Protein AF-A0A956ENR2-F1 (afdb_monomer)

Secondary structure (DSSP, 8-state):
--HHHHHHHHHHHHHHHHTS-EEHHHHHHHTT--HHHHHHHHHHTTTS---EETTTEE-

pLDDT: mean 90.63, std 10.43, range [60.0, 98.0]

Solvent-accessible surface area (backbone atoms only — not comparable to full-atom values): 3466 Å² total; per-residue (Å²): 134,56,74,64,58,50,52,53,50,48,50,51,52,51,55,53,39,74,75,37,77,43,30,51,63,56,51,13,64,75,68,76,46,54,53,68,55,44,51,53,46,51,62,75,42,62,91,49,95,69,43,79,49,99,85,65,35,38,64

Nearest PDB structures (foldseek):
  2g7u-assembly1_A  TM=7.323E-01  e=9.766E-02  Rhodococcus jostii RHA1
  7clf-assembly1_A  TM=6.665E-01  e=4.425E-02  Serratia marcescens
  7clu-assembly1_B  TM=6.583E-01  e=7.022E-02  Serratia marcescens
  2uwm-assembly1_A  TM=7.017E-01  e=3.903E-01  Neomoorella thermoacetica
  4qvg-assembly1_A  TM=6.331E-01  e=2.460E-01  Streptosporangium sibiricum

Mean predicted aligned error: 3.78 Å

Structure (mmCIF, N/CA/C/O backbone):
data_AF-A0A956ENR2-F1
#
_entry.id   AF-A0A956ENR2-F1
#
loop_
_atom_site.group_PDB
_atom_site.id
_atom_site.type_symbol
_atom_site.label_atom_id
_atom_site.label_alt_id
_atom_site.label_comp_id
_atom_site.label_asym_id
_atom_site.label_entity_id
_atom_site.label_seq_id
_atom_site.pdbx_PDB_ins_code
_atom_site.Cartn_x
_atom_site.Cartn_y
_atom_site.Cartn_z
_atom_site.occupancy
_atom_site.B_iso_or_equiv
_atom_site.auth_seq_id
_atom_site.auth_comp_id
_atom_site.auth_asym_id
_atom_site.auth_atom_id
_atom_site.pdbx_PDB_model_num
ATOM 1 N N . MET A 1 1 ? 6.509 -7.390 13.870 1.00 67.31 1 MET A N 1
ATOM 2 C CA . MET A 1 1 ? 6.235 -7.765 12.469 1.00 67.31 1 MET A CA 1
ATOM 3 C C . MET A 1 1 ? 7.475 -8.434 11.921 1.00 67.31 1 MET A C 1
ATOM 5 O O . MET A 1 1 ? 8.552 -7.863 12.067 1.00 67.31 1 MET A O 1
ATOM 9 N N . SER A 1 2 ? 7.353 -9.650 11.398 1.00 88.31 2 SER A N 1
ATOM 10 C CA . SER A 1 2 ? 8.506 -10.364 10.854 1.00 88.31 2 SER A CA 1
ATOM 11 C C . SER A 1 2 ? 8.910 -9.780 9.495 1.00 88.31 2 SER A C 1
ATOM 13 O O . SER A 1 2 ? 8.121 -9.101 8.830 1.00 88.31 2 SER A O 1
ATOM 15 N N . ARG A 1 3 ? 10.142 -10.055 9.049 1.00 91.12 3 ARG A N 1
ATOM 16 C CA . ARG A 1 3 ? 10.590 -9.685 7.696 1.00 91.12 3 ARG A CA 1
ATOM 17 C C . ARG A 1 3 ? 9.710 -10.321 6.611 1.00 91.12 3 ARG A C 1
ATOM 19 O O . ARG A 1 3 ? 9.465 -9.684 5.592 1.00 91.12 3 ARG A O 1
ATOM 26 N N . GLY A 1 4 ? 9.206 -11.535 6.846 1.00 95.69 4 GLY A N 1
ATOM 27 C CA . GLY A 1 4 ? 8.295 -12.228 5.930 1.00 95.69 4 GLY A CA 1
ATOM 28 C C . GLY A 1 4 ? 6.962 -11.498 5.760 1.00 95.69 4 GLY A C 1
ATOM 29 O O . GLY A 1 4 ? 6.509 -11.307 4.634 1.00 95.69 4 GLY A O 1
ATOM 30 N N . ASP A 1 5 ? 6.385 -11.001 6.857 1.00 94.81 5 ASP A N 1
ATOM 31 C CA . 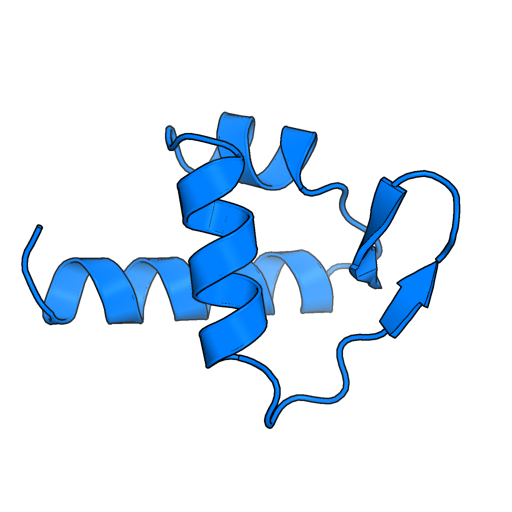ASP A 1 5 ? 5.131 -10.233 6.818 1.00 94.81 5 ASP A CA 1
ATOM 32 C C . ASP A 1 5 ? 5.298 -8.921 6.045 1.00 94.81 5 ASP A C 1
ATOM 34 O O . ASP A 1 5 ? 4.403 -8.497 5.314 1.00 94.81 5 ASP A O 1
ATOM 38 N N . GLN A 1 6 ? 6.461 -8.276 6.191 1.00 95.44 6 GLN A N 1
ATOM 39 C CA . GLN A 1 6 ? 6.789 -7.070 5.439 1.00 95.44 6 GLN A CA 1
ATOM 40 C C . GLN A 1 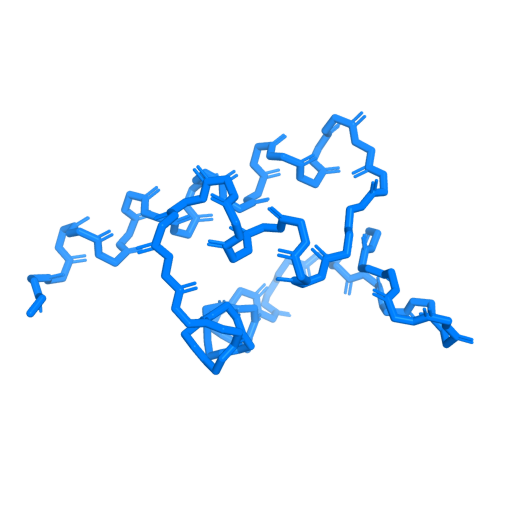6 ? 6.873 -7.352 3.936 1.00 95.44 6 GLN A C 1
ATOM 42 O O . GLN A 1 6 ? 6.222 -6.655 3.163 1.00 95.44 6 GLN A O 1
ATOM 47 N N . LEU A 1 7 ? 7.629 -8.376 3.526 1.00 96.69 7 LEU A N 1
ATOM 48 C CA . LEU A 1 7 ? 7.777 -8.730 2.110 1.00 96.69 7 LEU A CA 1
ATOM 49 C C . LEU A 1 7 ? 6.436 -9.113 1.478 1.00 96.69 7 LEU A C 1
ATOM 51 O O . LEU A 1 7 ? 6.127 -8.672 0.375 1.00 96.69 7 LEU A O 1
ATO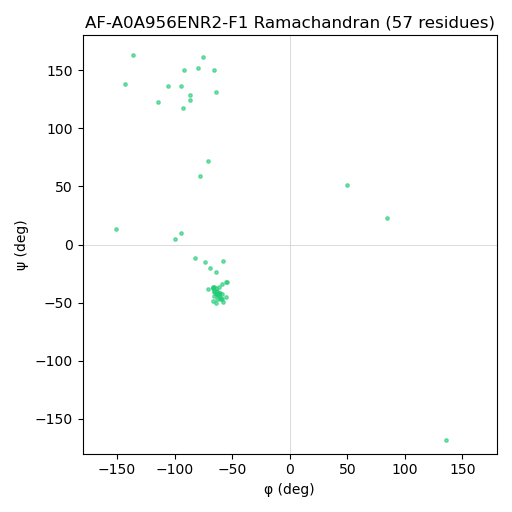M 55 N N . ARG A 1 8 ? 5.605 -9.878 2.197 1.00 97.56 8 ARG A N 1
ATOM 56 C CA . ARG A 1 8 ? 4.251 -10.216 1.745 1.00 97.56 8 ARG A CA 1
ATOM 57 C C . ARG A 1 8 ? 3.412 -8.960 1.515 1.00 97.56 8 ARG A C 1
ATOM 59 O O . ARG A 1 8 ? 2.765 -8.849 0.481 1.00 97.56 8 ARG A O 1
ATOM 66 N N . ARG A 1 9 ? 3.425 -8.010 2.453 1.00 97.56 9 ARG A N 1
ATOM 67 C CA . ARG A 1 9 ? 2.654 -6.767 2.316 1.00 97.56 9 ARG A CA 1
ATOM 68 C C . ARG A 1 9 ? 3.161 -5.894 1.170 1.00 97.56 9 ARG A C 1
ATOM 70 O O . ARG A 1 9 ? 2.350 -5.352 0.434 1.00 97.56 9 ARG A O 1
ATOM 77 N N . GLN A 1 10 ? 4.476 -5.799 0.991 1.00 97.25 10 GLN A N 1
ATOM 78 C CA . GLN A 1 10 ? 5.086 -5.090 -0.136 1.00 97.25 10 GLN A CA 1
ATOM 79 C C . GLN A 1 10 ? 4.671 -5.693 -1.480 1.00 97.25 10 GLN A C 1
ATOM 81 O O . GLN A 1 10 ? 4.322 -4.955 -2.394 1.00 97.25 10 GLN A O 1
ATOM 86 N N . TRP A 1 11 ? 4.631 -7.024 -1.576 1.00 97.69 11 TRP A N 1
ATOM 87 C CA . TRP A 1 11 ? 4.125 -7.700 -2.767 1.00 97.69 11 TRP A CA 1
ATOM 88 C C . TRP A 1 11 ? 2.660 -7.332 -3.039 1.00 97.69 11 TRP A C 1
ATOM 90 O O . TRP A 1 11 ? 2.320 -6.959 -4.155 1.00 97.69 11 TRP A O 1
ATOM 100 N N . LEU A 1 12 ? 1.799 -7.367 -2.013 1.00 98.00 12 LEU A N 1
ATOM 101 C CA . LEU A 1 12 ? 0.386 -6.990 -2.154 1.00 98.00 12 LEU A CA 1
ATOM 102 C C . LEU A 1 12 ? 0.203 -5.525 -2.577 1.00 98.00 12 LEU A C 1
ATOM 104 O O . LEU A 1 12 ? -0.679 -5.237 -3.374 1.00 98.00 12 LEU A O 1
ATOM 108 N N . ILE A 1 13 ? 1.043 -4.605 -2.090 1.00 97.06 13 ILE A N 1
ATOM 109 C CA . ILE A 1 13 ? 1.026 -3.204 -2.540 1.00 97.06 13 ILE A CA 1
ATOM 110 C C . ILE A 1 13 ? 1.294 -3.118 -4.049 1.00 97.06 13 ILE A C 1
ATOM 112 O O . ILE A 1 13 ? 0.566 -2.420 -4.750 1.00 97.06 13 ILE A O 1
ATOM 116 N N . LEU A 1 14 ? 2.297 -3.843 -4.556 1.00 96.06 14 LEU A N 1
ATOM 117 C CA . LEU A 1 14 ? 2.617 -3.858 -5.987 1.00 96.06 14 LEU A CA 1
ATOM 118 C C . LEU A 1 14 ? 1.489 -4.458 -6.835 1.00 96.06 14 LEU A C 1
ATOM 120 O O . LEU A 1 14 ? 1.200 -3.934 -7.904 1.00 96.06 14 LEU A O 1
ATOM 124 N N . ASP A 1 15 ? 0.841 -5.524 -6.368 1.00 96.06 15 ASP A N 1
ATOM 125 C CA . ASP A 1 15 ? -0.301 -6.139 -7.064 1.00 96.06 15 ASP A CA 1
ATOM 126 C C . ASP A 1 15 ? -1.496 -5.198 -7.174 1.00 96.06 15 ASP A C 1
ATOM 128 O O . ASP A 1 15 ? -2.122 -5.092 -8.225 1.00 96.06 15 ASP A O 1
ATOM 132 N N . GLU A 1 16 ? -1.795 -4.474 -6.096 1.00 95.69 16 GLU A N 1
ATOM 133 C CA . GLU A 1 16 ? -2.872 -3.489 -6.092 1.00 95.69 16 GLU A CA 1
ATOM 134 C C . GLU A 1 16 ? -2.569 -2.321 -7.039 1.00 95.69 16 GLU A C 1
ATOM 136 O O . GLU A 1 16 ? -3.455 -1.912 -7.786 1.00 95.69 16 GLU A O 1
ATOM 141 N N . LEU A 1 17 ? -1.320 -1.843 -7.074 1.00 93.94 17 LEU A N 1
ATOM 142 C CA . LEU A 1 17 ? -0.874 -0.811 -8.021 1.00 93.94 17 LEU A CA 1
ATOM 143 C C . LEU A 1 17 ? -0.886 -1.311 -9.474 1.00 93.94 17 LEU A C 1
ATOM 145 O O . LEU A 1 17 ? -1.286 -0.586 -10.381 1.00 93.94 17 LEU A O 1
ATOM 149 N N . ALA A 1 18 ? -0.532 -2.576 -9.714 1.00 92.81 18 ALA A N 1
ATOM 150 C CA . ALA A 1 18 ? -0.573 -3.180 -11.046 1.00 92.81 18 ALA A CA 1
ATOM 151 C C . ALA A 1 18 ? -2.000 -3.274 -11.620 1.00 92.81 18 ALA A C 1
ATOM 153 O O . ALA A 1 18 ? -2.178 -3.317 -12.838 1.00 92.81 18 ALA A O 1
ATOM 154 N N . ARG A 1 19 ? -3.026 -3.285 -10.759 1.00 93.25 19 ARG A N 1
ATOM 155 C CA . ARG A 1 19 ? -4.446 -3.250 -11.156 1.00 93.25 19 ARG A CA 1
ATOM 156 C C . ARG A 1 19 ? -4.944 -1.838 -11.461 1.00 93.25 19 ARG A C 1
ATOM 158 O O . ARG A 1 19 ? -6.037 -1.688 -12.008 1.00 93.25 19 ARG A O 1
ATOM 165 N N . GLY A 1 20 ? -4.166 -0.817 -11.117 1.00 90.62 20 GLY A N 1
ATOM 166 C CA . GLY A 1 20 ? -4.453 0.578 -11.395 1.00 90.62 20 GLY A CA 1
ATOM 167 C C . GLY A 1 20 ? -4.189 1.486 -10.201 1.00 90.62 20 GLY A C 1
ATOM 168 O O . GLY A 1 20 ? -3.602 1.115 -9.189 1.00 90.62 20 GLY A O 1
ATOM 169 N N . ARG A 1 21 ? -4.670 2.717 -10.335 1.00 91.19 21 ARG A N 1
ATOM 170 C CA . ARG A 1 21 ? -4.427 3.792 -9.375 1.00 91.19 21 ARG A CA 1
ATOM 171 C C . ARG A 1 21 ? -5.046 3.480 -8.014 1.00 91.19 21 ARG A C 1
ATOM 173 O O . ARG A 1 21 ? -6.239 3.172 -7.931 1.00 91.19 21 ARG A O 1
ATOM 180 N N . VAL A 1 22 ? -4.278 3.638 -6.938 1.00 93.75 22 VAL A N 1
ATOM 181 C CA . VAL A 1 22 ? -4.779 3.425 -5.575 1.00 93.75 22 VAL A CA 1
ATOM 182 C C . VAL A 1 22 ? -4.173 4.435 -4.604 1.00 93.75 22 VAL A C 1
ATOM 184 O O . VAL A 1 22 ? -2.997 4.772 -4.653 1.00 93.75 22 VAL A O 1
ATOM 187 N N . SER A 1 23 ? -4.995 4.963 -3.696 1.00 94.25 23 SER A N 1
ATOM 188 C CA . SER A 1 23 ? -4.499 5.879 -2.664 1.00 94.25 23 SER A CA 1
ATOM 189 C C . SER A 1 23 ? -3.843 5.117 -1.512 1.00 94.25 23 SER A C 1
ATOM 191 O O . SER A 1 23 ? -4.281 4.025 -1.138 1.00 94.25 23 SER A O 1
ATOM 193 N N . ARG A 1 24 ? -2.881 5.747 -0.823 1.00 94.62 24 ARG A N 1
ATOM 194 C CA . ARG A 1 24 ? -2.305 5.204 0.431 1.00 94.62 24 ARG A CA 1
ATOM 195 C C . ARG A 1 24 ? -3.349 4.885 1.482 1.00 94.62 24 ARG A C 1
ATOM 197 O O . ARG A 1 24 ? -3.153 3.993 2.301 1.00 94.62 24 ARG A O 1
ATOM 204 N N . ARG A 1 25 ? -4.435 5.664 1.504 1.00 94.94 25 ARG A N 1
ATOM 205 C CA . ARG A 1 25 ? -5.559 5.436 2.409 1.00 94.94 25 ARG A CA 1
ATOM 206 C C . ARG A 1 25 ? -6.270 4.130 2.059 1.00 94.94 25 ARG A C 1
ATOM 208 O O . ARG A 1 25 ? -6.472 3.322 2.954 1.00 94.94 25 ARG A O 1
ATOM 215 N N . ALA A 1 26 ? -6.584 3.909 0.785 1.00 95.69 26 ALA A N 1
ATOM 216 C CA . ALA A 1 26 ? -7.215 2.671 0.340 1.00 95.69 26 ALA A CA 1
ATOM 217 C C . ALA A 1 26 ? -6.308 1.450 0.571 1.00 95.69 26 ALA A C 1
ATOM 219 O O . ALA A 1 26 ? -6.788 0.426 1.042 1.00 95.69 26 ALA A O 1
ATOM 220 N N . LEU A 1 27 ? -4.997 1.563 0.325 1.00 96.56 27 LEU A N 1
ATOM 221 C CA . LEU A 1 27 ? -4.034 0.500 0.650 1.00 96.56 27 LEU A CA 1
ATOM 222 C C . LEU A 1 27 ? -3.993 0.191 2.153 1.00 96.56 27 LEU A C 1
ATOM 224 O O . LEU A 1 27 ? -3.976 -0.973 2.544 1.00 96.56 27 LEU A O 1
ATOM 228 N N . ALA A 1 28 ? -4.000 1.226 2.996 1.00 97.38 28 ALA A N 1
ATOM 229 C CA . ALA A 1 28 ? -4.014 1.084 4.450 1.00 97.38 28 ALA A CA 1
ATOM 230 C C . ALA A 1 28 ? -5.279 0.361 4.942 1.00 97.38 28 ALA A C 1
ATOM 232 O O . ALA A 1 28 ? -5.179 -0.554 5.754 1.00 97.38 28 ALA A O 1
ATOM 233 N N . GLU A 1 29 ? -6.445 0.734 4.408 1.00 97.44 29 GLU A N 1
ATOM 234 C CA . GLU A 1 29 ? -7.731 0.095 4.713 1.00 97.44 29 GLU A CA 1
ATOM 235 C C . GLU A 1 29 ? -7.782 -1.361 4.206 1.00 97.44 29 GLU A C 1
ATOM 237 O O . GLU A 1 29 ? -8.194 -2.248 4.947 1.00 97.44 29 GLU A O 1
ATOM 242 N N . ARG A 1 30 ? -7.314 -1.639 2.978 1.00 96.94 30 ARG A N 1
ATOM 243 C CA . ARG A 1 30 ? -7.314 -2.994 2.383 1.00 96.94 30 ARG A CA 1
ATOM 244 C C . ARG A 1 30 ? -6.386 -3.973 3.097 1.00 96.94 30 ARG A C 1
ATOM 246 O O . ARG A 1 30 ? -6.698 -5.157 3.180 1.00 96.94 30 ARG A O 1
ATOM 253 N N . LEU A 1 31 ? -5.232 -3.495 3.558 1.00 96.81 31 LEU A N 1
ATOM 254 C CA . LEU A 1 31 ? -4.185 -4.329 4.155 1.00 96.81 31 LEU A CA 1
ATOM 255 C C . LEU A 1 31 ? -4.195 -4.301 5.689 1.00 96.81 31 LEU A C 1
ATOM 257 O O . LEU A 1 31 ? -3.295 -4.878 6.294 1.00 96.81 31 LEU A O 1
ATOM 261 N N . ASP A 1 32 ? -5.181 -3.629 6.293 1.00 96.88 32 ASP A N 1
ATOM 262 C CA . ASP A 1 32 ? -5.342 -3.449 7.741 1.00 96.88 32 ASP A CA 1
ATOM 263 C C . ASP A 1 32 ? -4.057 -2.959 8.437 1.00 96.88 32 ASP A C 1
ATOM 265 O O . ASP A 1 32 ? -3.544 -3.528 9.402 1.00 96.88 32 ASP A O 1
ATOM 269 N N . VAL A 1 33 ? -3.474 -1.887 7.894 1.00 97.25 33 VAL A N 1
ATOM 270 C CA . VAL A 1 33 ? -2.265 -1.257 8.442 1.00 97.25 33 VAL A CA 1
ATOM 271 C C . VAL A 1 33 ? -2.381 0.259 8.459 1.00 97.25 33 VAL A C 1
ATOM 273 O O . VAL A 1 33 ? -3.187 0.868 7.768 1.00 97.25 33 VAL A O 1
ATOM 276 N N . SER A 1 34 ? -1.517 0.917 9.229 1.00 97.44 34 SER A N 1
ATOM 277 C CA . SER A 1 34 ? -1.478 2.378 9.244 1.00 97.44 34 SER A CA 1
ATOM 278 C C . SER A 1 34 ? -1.020 2.962 7.898 1.00 97.44 34 SER A C 1
ATOM 280 O O . SER A 1 34 ? -0.148 2.406 7.225 1.00 97.44 34 SER A O 1
ATOM 282 N N . ARG A 1 35 ?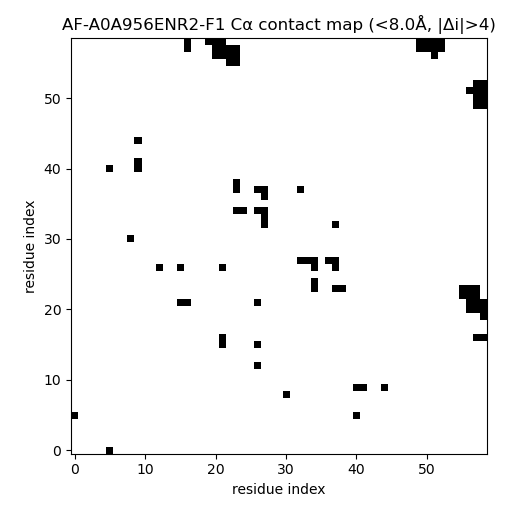 -1.493 4.171 7.560 1.00 96.31 35 ARG 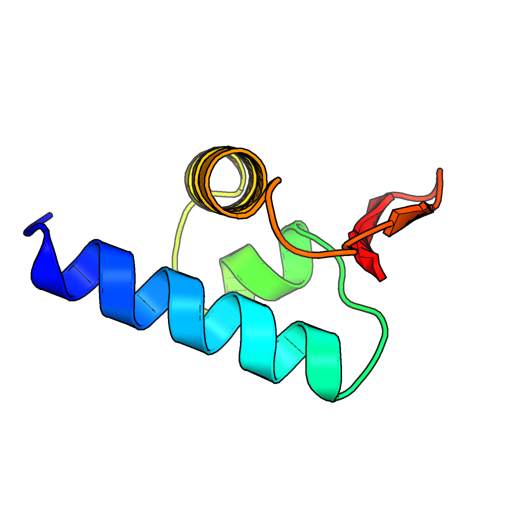A N 1
ATOM 283 C CA . ARG A 1 35 ? -0.969 4.944 6.413 1.00 96.31 35 ARG A CA 1
ATOM 284 C C . ARG A 1 35 ? 0.546 5.161 6.483 1.00 96.31 35 ARG A C 1
ATOM 286 O O . ARG A 1 35 ? 1.202 5.191 5.451 1.00 96.31 35 ARG A O 1
ATOM 293 N N . LYS A 1 36 ? 1.111 5.285 7.691 1.00 96.75 36 LYS A N 1
ATOM 294 C CA . LYS A 1 36 ? 2.562 5.420 7.901 1.00 96.75 36 LYS A CA 1
ATOM 295 C C . LYS A 1 36 ? 3.312 4.148 7.500 1.00 96.75 36 LYS A C 1
ATOM 297 O O . LYS A 1 36 ? 4.403 4.239 6.948 1.00 96.75 36 LYS A O 1
ATOM 302 N N . THR A 1 37 ? 2.724 2.978 7.758 1.00 97.12 37 THR A N 1
ATOM 303 C CA . THR A 1 37 ? 3.258 1.687 7.306 1.00 97.12 37 THR A CA 1
ATOM 304 C C . THR A 1 37 ? 3.280 1.628 5.783 1.00 97.12 37 THR A C 1
ATOM 306 O O . THR A 1 37 ? 4.326 1.322 5.226 1.00 97.12 37 THR A O 1
ATOM 309 N N . ILE A 1 38 ? 2.178 2.013 5.124 1.00 97.00 38 ILE A N 1
ATOM 310 C CA . ILE A 1 38 ? 2.113 2.084 3.657 1.00 97.00 38 ILE A CA 1
ATOM 311 C C . ILE A 1 38 ? 3.181 3.024 3.096 1.00 97.00 38 ILE A C 1
ATOM 313 O O . ILE A 1 38 ? 3.938 2.606 2.233 1.00 97.00 38 ILE A O 1
ATOM 317 N N . THR A 1 39 ? 3.314 4.247 3.620 1.00 95.06 39 THR A N 1
ATOM 318 C CA . THR A 1 39 ? 4.368 5.179 3.178 1.00 95.06 39 THR A CA 1
ATOM 319 C C . THR A 1 39 ? 5.762 4.560 3.296 1.00 95.06 39 THR A C 1
ATOM 321 O O . THR A 1 39 ? 6.537 4.626 2.351 1.00 95.06 39 THR A O 1
ATOM 324 N N . ARG A 1 40 ? 6.072 3.901 4.418 1.00 95.69 40 ARG A N 1
ATOM 325 C CA . ARG A 1 40 ? 7.378 3.257 4.618 1.00 95.69 40 ARG A CA 1
ATOM 326 C C . ARG A 1 40 ? 7.618 2.090 3.658 1.00 95.69 40 ARG A C 1
ATOM 328 O O . ARG A 1 40 ? 8.749 1.856 3.240 1.00 95.69 40 ARG A O 1
ATOM 335 N N . ASP A 1 41 ? 6.578 1.321 3.348 1.00 97.00 41 ASP A N 1
ATOM 336 C CA . ASP A 1 41 ? 6.686 0.237 2.375 1.00 97.00 41 ASP A CA 1
ATOM 337 C C . ASP A 1 41 ? 6.842 0.775 0.951 1.00 97.00 41 ASP A C 1
ATOM 339 O O . ASP A 1 41 ? 7.664 0.239 0.219 1.00 97.00 41 ASP A O 1
ATOM 343 N N . LEU A 1 42 ? 6.154 1.862 0.588 1.00 95.38 42 LEU A N 1
ATOM 344 C CA . LEU A 1 42 ? 6.347 2.554 -0.691 1.00 95.38 42 LEU A CA 1
ATOM 345 C C . LEU A 1 42 ? 7.772 3.116 -0.824 1.00 95.38 42 LEU A C 1
ATOM 347 O O . LEU A 1 42 ? 8.406 2.921 -1.854 1.00 95.38 42 LEU A O 1
ATOM 351 N N . GLU A 1 43 ? 8.331 3.714 0.234 1.00 94.44 43 GLU A N 1
ATOM 352 C CA . GLU A 1 43 ? 9.740 4.143 0.265 1.00 94.44 43 GLU A CA 1
ATOM 353 C C . GLU A 1 43 ? 10.702 2.965 0.026 1.00 94.44 43 GLU A C 1
ATOM 355 O O . GLU A 1 43 ? 11.668 3.077 -0.733 1.00 94.44 43 GLU A O 1
ATOM 360 N N . ALA A 1 44 ? 10.429 1.809 0.639 1.00 95.31 44 ALA A N 1
ATOM 361 C CA . ALA A 1 44 ? 11.212 0.589 0.432 1.00 95.31 44 ALA A CA 1
ATOM 362 C C . ALA A 1 44 ? 11.033 -0.017 -0.973 1.00 95.31 44 ALA A C 1
ATOM 364 O O . ALA A 1 44 ? 11.887 -0.781 -1.419 1.00 95.31 44 ALA A O 1
ATOM 365 N N . LEU A 1 45 ? 9.944 0.330 -1.662 1.00 95.50 45 LEU A N 1
ATOM 366 C CA . LEU A 1 45 ? 9.636 -0.048 -3.039 1.00 95.50 45 LEU A CA 1
ATOM 367 C C . LEU A 1 45 ? 10.089 1.009 -4.061 1.00 95.50 45 LEU A C 1
ATOM 369 O O . LEU A 1 45 ? 9.782 0.874 -5.239 1.00 95.50 45 LEU A O 1
ATOM 373 N N . SER A 1 46 ? 10.869 2.016 -3.661 1.00 91.62 46 SER A N 1
ATOM 374 C CA . SER A 1 46 ? 11.351 3.098 -4.544 1.00 91.62 46 SER A CA 1
ATOM 375 C C . SER A 1 46 ? 12.160 2.644 -5.767 1.00 91.62 46 SER A C 1
ATOM 377 O O . SER A 1 46 ? 12.358 3.422 -6.694 1.00 91.62 46 SER A O 1
ATOM 379 N N . MET A 1 47 ? 12.623 1.390 -5.801 1.00 91.44 47 MET A N 1
ATOM 380 C CA . MET A 1 47 ? 13.250 0.792 -6.987 1.00 91.44 47 MET A CA 1
ATOM 381 C C . MET A 1 47 ? 12.256 0.446 -8.110 1.00 91.44 47 MET A C 1
ATOM 383 O O . MET A 1 47 ? 12.679 0.166 -9.230 1.00 91.44 47 MET A O 1
ATOM 387 N N . PHE A 1 48 ? 10.955 0.425 -7.814 1.00 90.19 48 PHE A N 1
ATOM 388 C CA . PHE A 1 48 ? 9.885 0.204 -8.782 1.00 90.19 48 PHE A CA 1
ATOM 389 C C . PHE A 1 48 ? 9.383 1.549 -9.329 1.00 90.19 48 PHE A C 1
ATOM 391 O O . PHE A 1 48 ? 9.418 2.549 -8.612 1.00 90.19 48 PHE A O 1
ATOM 398 N N . PRO A 1 49 ? 8.895 1.598 -10.581 1.00 88.25 49 PRO A N 1
ATOM 399 C CA . PRO A 1 49 ? 8.440 2.830 -11.224 1.00 88.25 49 PRO A CA 1
ATOM 400 C C . PRO A 1 49 ? 7.039 3.249 -10.737 1.00 88.25 49 PRO A C 1
ATOM 402 O O . PRO A 1 49 ? 6.110 3.334 -11.532 1.00 88.25 49 PRO A O 1
ATOM 405 N N . ILE A 1 50 ? 6.891 3.477 -9.431 1.00 87.75 50 ILE A N 1
ATOM 406 C CA . ILE A 1 50 ? 5.661 3.973 -8.801 1.00 87.75 50 ILE A CA 1
ATOM 407 C C . ILE A 1 50 ? 5.693 5.501 -8.858 1.00 87.75 50 ILE A C 1
ATOM 409 O O . ILE A 1 50 ? 6.653 6.126 -8.399 1.00 87.75 50 ILE A O 1
ATOM 413 N N . VAL A 1 51 ? 4.664 6.110 -9.430 1.00 84.56 51 VAL A N 1
ATOM 414 C CA . VAL A 1 51 ? 4.549 7.558 -9.602 1.00 84.56 51 VAL A CA 1
ATOM 415 C C . VAL A 1 51 ? 3.529 8.101 -8.607 1.00 84.56 51 VAL A C 1
ATOM 417 O O . VAL A 1 51 ? 2.452 7.550 -8.421 1.00 84.56 51 VAL A O 1
ATOM 420 N N . GLU A 1 52 ? 3.845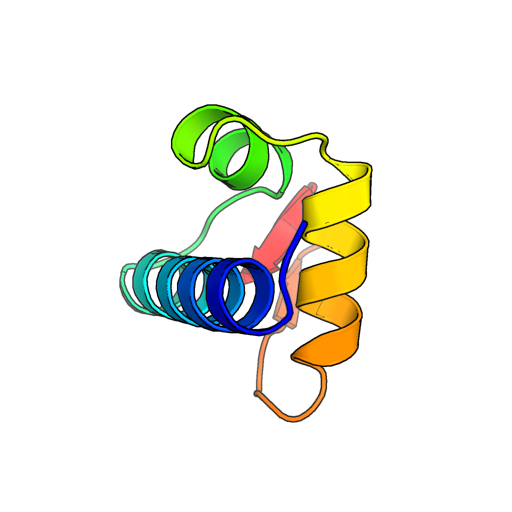 9.218 -7.961 1.00 83.12 52 GLU A N 1
ATOM 421 C CA . GLU A 1 52 ? 2.886 9.914 -7.102 1.00 83.12 52 GLU A CA 1
ATOM 422 C C . GLU A 1 52 ? 2.156 10.993 -7.914 1.00 83.12 52 GLU A C 1
ATOM 424 O O . GLU A 1 52 ? 2.775 11.958 -8.372 1.00 83.12 52 GLU A O 1
ATOM 429 N N . GLU A 1 53 ? 0.835 10.880 -8.074 1.00 76.88 53 GLU A N 1
ATOM 430 C CA . GLU A 1 53 ? 0.012 11.989 -8.562 1.00 76.88 53 GLU A CA 1
ATOM 431 C C . GLU A 1 53 ? -0.408 12.858 -7.361 1.00 76.88 53 GLU A C 1
ATOM 433 O O . GLU A 1 53 ? -0.917 12.366 -6.344 1.00 76.88 53 GLU A O 1
ATOM 438 N N . ARG A 1 54 ? -0.189 14.180 -7.454 1.00 61.50 54 ARG A N 1
ATOM 439 C CA . ARG A 1 54 ? -0.575 15.159 -6.420 1.00 61.50 54 ARG A CA 1
ATOM 440 C C . ARG A 1 54 ? -2.098 15.350 -6.371 1.00 61.50 54 ARG A C 1
ATOM 442 O O . ARG A 1 54 ? -2.597 16.396 -6.736 1.00 61.50 54 ARG A O 1
ATOM 449 N N . ASP A 1 55 ? -2.778 14.325 -5.870 1.00 64.56 55 ASP A N 1
ATOM 450 C CA . ASP A 1 55 ? -4.119 14.306 -5.265 1.00 64.56 55 ASP A CA 1
ATOM 451 C C . ASP A 1 55 ? -4.226 13.173 -4.210 1.00 64.56 55 ASP A C 1
ATOM 453 O O . ASP A 1 55 ? -5.303 12.818 -3.732 1.00 64.56 55 ASP A O 1
ATOM 457 N N . GLY A 1 56 ? -3.084 12.595 -3.802 1.00 60.00 56 GLY A N 1
ATOM 458 C CA . GLY 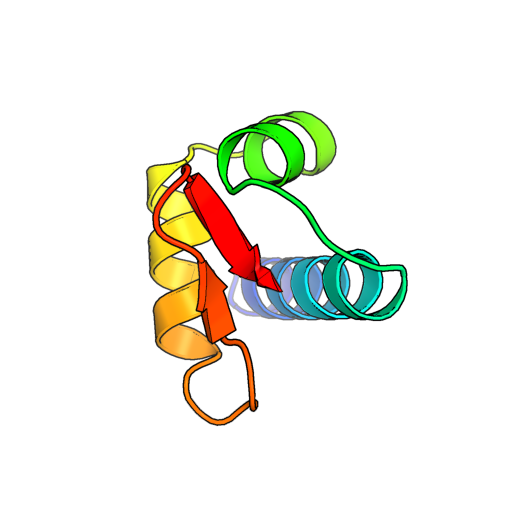A 1 56 ? -3.016 11.496 -2.831 1.00 60.00 56 GLY A C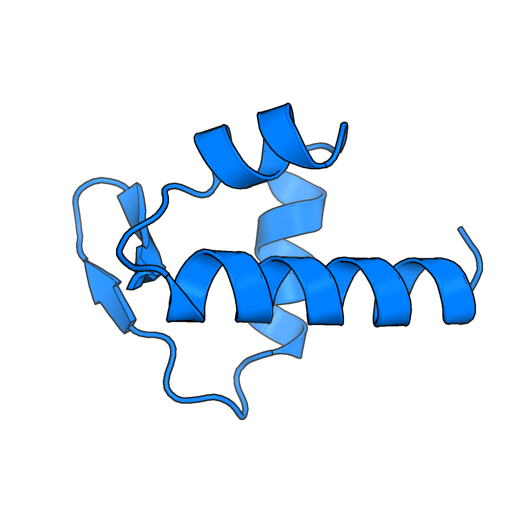A 1
ATOM 459 C C . GLY A 1 56 ? -3.207 10.103 -3.440 1.00 60.00 56 GLY A C 1
ATOM 460 O O . GLY A 1 56 ? -3.585 9.174 -2.718 1.00 60.00 56 GLY A O 1
ATOM 461 N N . VAL A 1 57 ? -2.955 9.965 -4.742 1.00 65.94 57 VAL A N 1
ATOM 462 C CA . VAL A 1 57 ? -3.081 8.724 -5.510 1.00 65.94 57 VAL A CA 1
ATOM 463 C C . VAL A 1 57 ? -1.689 8.305 -5.984 1.00 65.94 57 VAL A C 1
ATOM 465 O O . VAL A 1 57 ? -1.015 9.084 -6.654 1.00 65.94 57 VAL A O 1
ATOM 468 N N . ASP A 1 58 ? -1.257 7.098 -5.618 1.00 70.06 58 ASP A N 1
ATOM 469 C CA . ASP A 1 58 ? -0.022 6.507 -6.138 1.00 70.06 58 ASP A CA 1
ATOM 470 C C . ASP A 1 58 ? -0.403 5.624 -7.348 1.00 70.06 58 ASP A C 1
ATOM 472 O O . ASP A 1 58 ? -1.439 4.939 -7.326 1.00 70.06 58 ASP A O 1
ATOM 476 N N . VAL A 1 59 ? 0.369 5.706 -8.433 1.00 61.59 59 VAL A N 1
ATOM 477 C CA . VAL A 1 59 ? 0.100 5.067 -9.735 1.00 6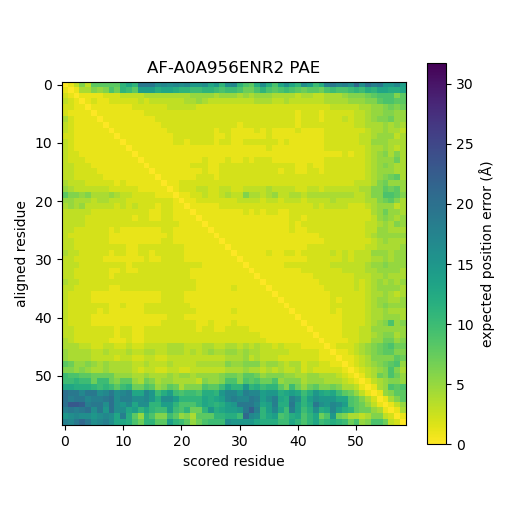1.59 59 VAL A CA 1
ATOM 478 C C . VAL A 1 59 ? 1.284 4.265 -10.245 1.00 61.59 59 VAL A C 1
ATOM 480 O O . VAL A 1 59 ? 2.434 4.581 -9.869 1.00 61.59 59 VAL A O 1
#

Radius of gyration: 10.55 Å; Cα contacts (8 Å, |Δi|>4): 47; chains: 1; bounding box: 21×27×24 Å

Foldseek 3Di:
DDPVLLVVLLVVVVVVPVVHKDALVRSCVVSVHDSVSSVVSVVVVVVDPWDDDPPRIID

Sequence (59 aa):
MSRGDQLRRQWLILDELARGRVSRRALAERLDVSRKTITRDLEALSMFPIVEERDGVDV